Protein AF-A0A366VXR0-F1 (afdb_monomer_lite)

Secondary structure (DSSP, 8-state):
-PPTTSS--EEEEE-TTSPEEEEE-HHHHTTTS---

Structure (mmCIF, N/CA/C/O backbone):
data_AF-A0A366VXR0-F1
#
_entry.id   AF-A0A366VXR0-F1
#
loop_
_atom_site.group_PDB
_atom_site.id
_atom_site.type_symbol
_atom_site.label_atom_id
_atom_site.label_alt_id
_atom_site.label_comp_id
_atom_site.label_asym_id
_atom_site.label_entity_id
_atom_site.label_seq_id
_atom_site.pdbx_PDB_ins_code
_atom_site.Cartn_x
_atom_site.Cartn_y
_atom_site.Cartn_z
_atom_site.occupancy
_atom_site.B_iso_or_equiv
_atom_site.auth_seq_id
_atom_site.auth_comp_id
_atom_site.auth_asym_id
_atom_site.auth_atom_id
_atom_site.pdbx_PDB_model_num
ATOM 1 N N . GLY A 1 1 ? -11.326 0.263 -10.118 1.00 55.62 1 GLY A N 1
ATOM 2 C CA . GLY A 1 1 ? -11.446 -0.271 -11.491 1.00 55.62 1 GLY A CA 1
ATOM 3 C C . GLY A 1 1 ? -10.096 -0.152 -12.171 1.00 55.62 1 GLY A C 1
ATOM 4 O O . GLY A 1 1 ? -9.393 0.794 -11.835 1.00 55.62 1 GLY A O 1
ATOM 5 N N . PRO A 1 2 ? -9.703 -1.081 -13.059 1.00 55.94 2 PRO A N 1
ATOM 6 C CA . PRO A 1 2 ? -8.388 -1.047 -13.692 1.00 55.94 2 PRO A CA 1
ATOM 7 C C . PRO A 1 2 ? -8.304 0.191 -14.595 1.00 55.94 2 PRO A C 1
ATOM 9 O O . PRO A 1 2 ? -9.138 0.382 -15.482 1.00 55.94 2 PRO A O 1
ATOM 12 N N . VAL A 1 3 ? -7.355 1.080 -14.312 1.00 53.59 3 VAL A N 1
ATOM 13 C CA . VAL A 1 3 ? -7.177 2.334 -15.052 1.00 53.59 3 VAL A CA 1
ATOM 14 C C . VAL A 1 3 ? -6.506 2.066 -16.402 1.00 53.59 3 VAL A C 1
ATOM 16 O O . VAL A 1 3 ? -5.539 1.315 -16.503 1.00 53.59 3 VAL A O 1
ATOM 19 N N . LYS A 1 4 ? -7.065 2.661 -17.463 1.00 57.44 4 LYS A N 1
ATOM 20 C CA . LYS A 1 4 ? -6.583 2.578 -18.850 1.00 57.44 4 LYS A CA 1
ATOM 21 C C . LYS A 1 4 ? -5.157 3.136 -18.950 1.00 57.44 4 LYS A C 1
ATOM 23 O O . LYS A 1 4 ? -4.952 4.304 -18.646 1.00 57.44 4 LYS A O 1
ATOM 28 N N . GLY A 1 5 ? -4.210 2.333 -19.441 1.00 53.03 5 GLY A N 1
ATOM 29 C CA . GLY A 1 5 ? -2.888 2.825 -19.868 1.00 53.03 5 GLY A CA 1
ATOM 30 C C . GLY A 1 5 ? -1.724 1.840 -19.742 1.00 53.03 5 GLY A C 1
ATOM 31 O O . GLY A 1 5 ? -0.705 2.005 -20.401 1.00 53.03 5 GLY A O 1
ATOM 32 N N . GLY A 1 6 ? -1.876 0.772 -18.968 1.00 60.31 6 GLY A N 1
ATOM 33 C CA . GLY A 1 6 ? -0.876 -0.282 -18.833 1.00 60.31 6 GLY A CA 1
ATOM 34 C C . GLY A 1 6 ? -1.482 -1.452 -18.076 1.00 60.31 6 GLY A C 1
ATOM 35 O O . GLY A 1 6 ? -2.446 -1.274 -17.341 1.00 60.31 6 GLY A O 1
ATOM 36 N N . SER A 1 7 ? -0.950 -2.658 -18.249 1.00 70.69 7 SER A N 1
ATOM 37 C CA . SER A 1 7 ? -1.438 -3.882 -17.592 1.00 70.69 7 SER A CA 1
ATOM 38 C C . SER A 1 7 ? -1.229 -3.913 -16.068 1.00 70.69 7 SER A C 1
ATOM 40 O O . SER A 1 7 ? -1.449 -4.952 -15.447 1.00 70.69 7 SER A O 1
ATOM 42 N N . THR A 1 8 ? -0.833 -2.785 -15.472 1.00 72.06 8 THR A N 1
ATOM 43 C CA . THR A 1 8 ? -0.685 -2.604 -14.033 1.00 72.06 8 THR A CA 1
ATOM 44 C C . THR A 1 8 ? -2.041 -2.757 -13.358 1.00 72.06 8 THR A C 1
ATOM 46 O O . THR A 1 8 ? -2.947 -1.938 -13.526 1.00 72.06 8 THR A O 1
ATOM 49 N N . VAL A 1 9 ? -2.186 -3.835 -12.593 1.00 77.00 9 VAL A N 1
ATOM 50 C CA . VAL A 1 9 ? -3.402 -4.099 -11.821 1.00 77.00 9 VAL A CA 1
ATOM 51 C C . VAL A 1 9 ? -3.290 -3.381 -10.483 1.00 77.00 9 VAL A C 1
ATOM 53 O O . VAL A 1 9 ? -2.408 -3.700 -9.685 1.00 77.00 9 VAL A O 1
ATOM 56 N N . ILE A 1 10 ? -4.206 -2.438 -10.252 1.00 81.69 10 ILE A N 1
ATOM 57 C CA . ILE A 1 10 ? -4.312 -1.664 -9.012 1.00 81.69 10 ILE A CA 1
ATOM 58 C C . ILE A 1 10 ? -5.712 -1.861 -8.431 1.00 81.69 10 ILE A C 1
ATOM 60 O O . ILE A 1 10 ? -6.718 -1.713 -9.138 1.00 81.69 10 ILE A O 1
ATOM 64 N N . ALA A 1 11 ? -5.775 -2.197 -7.146 1.00 85.44 11 ALA A N 1
ATOM 65 C CA . ALA A 1 11 ? -7.014 -2.297 -6.386 1.00 85.44 11 ALA A CA 1
ATOM 66 C C . ALA A 1 11 ? -6.954 -1.400 -5.144 1.00 85.44 11 ALA A C 1
ATOM 68 O O . ALA A 1 11 ? -5.896 -1.230 -4.546 1.00 85.44 11 ALA A O 1
ATOM 69 N N . PHE A 1 12 ? -8.103 -0.850 -4.752 1.00 86.19 12 PHE A N 1
ATOM 70 C CA . PHE A 1 12 ? -8.241 -0.010 -3.564 1.00 86.19 12 PHE A CA 1
ATOM 71 C C . PHE A 1 12 ? -9.130 -0.713 -2.551 1.00 86.19 12 PHE A C 1
ATOM 73 O O . PHE A 1 12 ? -10.207 -1.201 -2.909 1.00 86.19 12 PHE A O 1
ATOM 80 N N . VAL A 1 13 ? -8.690 -0.740 -1.298 1.00 88.75 13 VAL A N 1
ATOM 81 C CA . VAL A 1 13 ? -9.468 -1.267 -0.176 1.00 88.75 13 VAL A CA 1
ATOM 82 C C . VAL A 1 13 ? -9.554 -0.190 0.890 1.00 88.75 13 VAL A C 1
ATOM 84 O O . VAL A 1 13 ? -8.552 0.434 1.228 1.00 88.75 13 VAL A O 1
ATOM 87 N N . LYS A 1 14 ? -10.764 0.034 1.401 1.00 93.00 14 LYS A N 1
ATOM 88 C CA . LYS A 1 14 ? -10.991 0.877 2.570 1.00 93.00 14 LYS A CA 1
ATOM 89 C C . LYS A 1 14 ? -11.043 -0.020 3.801 1.00 93.00 14 LYS A C 1
ATOM 91 O O . LYS A 1 14 ? -11.815 -0.980 3.799 1.00 93.00 14 LYS A O 1
ATOM 96 N N . ASP A 1 15 ? -10.223 0.262 4.804 1.00 91.12 15 ASP A N 1
ATOM 97 C CA . ASP A 1 15 ? -10.296 -0.455 6.076 1.00 91.12 15 ASP A CA 1
ATOM 98 C C . ASP A 1 15 ? -11.463 0.069 6.949 1.00 91.12 15 ASP A C 1
ATOM 100 O O . ASP A 1 15 ? -12.061 1.106 6.628 1.00 91.12 15 ASP A O 1
ATOM 104 N N . PRO A 1 16 ? -11.847 -0.648 8.022 1.00 95.00 16 PRO A N 1
ATOM 105 C CA . PRO A 1 16 ? -12.939 -0.232 8.907 1.00 95.00 16 PRO A CA 1
ATOM 106 C C . PRO A 1 16 ? -12.729 1.136 9.569 1.00 95.00 16 PRO A C 1
ATOM 108 O O . PRO A 1 16 ? -13.709 1.816 9.873 1.00 95.00 16 PRO A O 1
ATOM 111 N N . ASP A 1 17 ? -11.473 1.545 9.742 1.00 94.62 17 ASP A N 1
ATOM 112 C CA . ASP A 1 17 ? -11.079 2.802 10.381 1.00 94.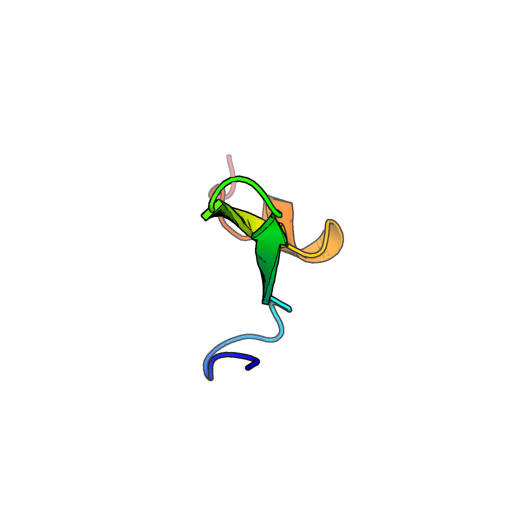62 17 ASP A CA 1
ATOM 113 C C . ASP A 1 17 ? -11.046 3.974 9.382 1.00 94.62 17 ASP A C 1
ATOM 115 O O . ASP A 1 17 ? -10.974 5.145 9.760 1.00 94.62 17 ASP A O 1
ATOM 119 N N . GLY A 1 18 ? -11.180 3.677 8.090 1.00 90.69 18 GLY A N 1
ATOM 120 C CA . GLY A 1 18 ? -11.320 4.638 7.011 1.00 90.69 18 GLY A CA 1
ATOM 121 C C . GLY A 1 18 ? -10.047 4.916 6.218 1.00 90.69 18 GLY A C 1
ATOM 122 O O . GLY A 1 18 ? -10.105 5.759 5.314 1.00 90.69 18 GLY A O 1
ATOM 123 N N . TYR A 1 19 ? -8.941 4.216 6.480 1.00 90.94 19 TYR A N 1
ATOM 124 C CA . TYR A 1 19 ? -7.739 4.337 5.661 1.00 90.94 19 TYR A CA 1
ATOM 125 C C . TYR A 1 19 ? -7.921 3.645 4.311 1.00 90.94 19 TYR A C 1
ATOM 127 O O . TYR A 1 19 ? -8.605 2.628 4.177 1.00 90.94 19 TYR A O 1
ATOM 135 N N . MET A 1 20 ? -7.291 4.219 3.287 1.00 90.81 20 MET A N 1
ATOM 136 C CA . MET A 1 20 ? -7.257 3.652 1.944 1.00 90.81 20 MET A CA 1
ATOM 137 C C . MET A 1 20 ? -5.923 2.956 1.720 1.00 90.81 20 MET A C 1
ATOM 139 O O . MET A 1 20 ? -4.866 3.583 1.762 1.00 90.81 20 MET A O 1
ATOM 143 N N . ILE A 1 21 ? -5.995 1.659 1.454 1.00 89.75 21 ILE A N 1
ATOM 144 C CA . ILE A 1 21 ? -4.856 0.828 1.091 1.00 89.75 21 ILE A CA 1
ATOM 145 C C . ILE A 1 21 ? -4.851 0.676 -0.429 1.00 89.75 21 ILE A C 1
ATOM 147 O O . ILE A 1 21 ? -5.856 0.278 -1.030 1.00 89.75 21 ILE A O 1
ATOM 151 N N . GLU A 1 22 ? -3.706 0.969 -1.042 1.00 88.38 22 GLU A N 1
ATOM 152 C CA . GLU A 1 22 ? -3.447 0.713 -2.456 1.00 88.38 22 GLU A CA 1
ATOM 153 C C . GLU A 1 22 ? -2.713 -0.623 -2.619 1.00 88.38 22 GLU A C 1
ATOM 155 O O . GLU A 1 22 ? -1.614 -0.826 -2.100 1.00 88.38 22 GLU A O 1
ATOM 160 N N . LEU A 1 23 ? -3.336 -1.555 -3.338 1.00 85.31 23 LEU A N 1
ATOM 161 C CA . LEU A 1 23 ? -2.769 -2.860 -3.661 1.00 85.31 23 LEU A CA 1
ATOM 162 C C . LEU A 1 23 ? -2.225 -2.828 -5.086 1.00 85.31 23 LEU A C 1
ATOM 164 O O . LEU A 1 23 ? -2.993 -2.765 -6.050 1.00 85.31 23 LEU A O 1
ATOM 168 N N . ILE A 1 24 ? -0.904 -2.940 -5.204 1.00 83.19 24 ILE A N 1
ATOM 169 C CA . ILE A 1 24 ? -0.194 -3.099 -6.475 1.00 83.19 24 ILE A CA 1
ATOM 170 C C . ILE A 1 24 ? 0.249 -4.551 -6.663 1.00 83.19 24 ILE A C 1
ATOM 172 O O . ILE A 1 24 ? 0.670 -5.227 -5.720 1.00 83.19 24 ILE A O 1
ATOM 176 N N . ASN A 1 25 ? 0.181 -5.062 -7.892 1.00 80.94 25 ASN A N 1
ATOM 177 C CA . ASN A 1 25 ? 0.740 -6.376 -8.184 1.00 80.94 25 ASN A CA 1
ATOM 178 C C . ASN A 1 25 ? 2.277 -6.325 -8.112 1.00 80.94 25 ASN A C 1
ATOM 180 O O . ASN A 1 25 ? 2.905 -5.471 -8.735 1.00 80.94 25 ASN A O 1
ATOM 184 N N . LYS A 1 26 ? 2.903 -7.270 -7.398 1.00 77.62 26 LYS A N 1
ATOM 185 C CA . LYS A 1 26 ? 4.365 -7.323 -7.212 1.00 77.62 26 LYS A CA 1
ATOM 186 C C . LYS A 1 26 ? 5.147 -7.346 -8.531 1.00 77.62 26 LYS A C 1
ATOM 188 O O . LYS A 1 26 ? 6.231 -6.776 -8.591 1.00 77.62 26 LYS A O 1
ATOM 193 N N . LYS A 1 27 ? 4.598 -7.964 -9.584 1.00 76.06 27 LYS A N 1
ATOM 194 C CA . LYS A 1 27 ? 5.223 -7.981 -10.920 1.00 76.06 27 LYS A CA 1
ATOM 195 C C . LYS A 1 27 ? 5.310 -6.582 -11.548 1.00 76.06 27 LYS A C 1
ATOM 197 O O . LYS A 1 27 ? 6.168 -6.340 -12.386 1.00 76.06 27 LYS A O 1
ATOM 202 N N . ASP A 1 28 ? 4.433 -5.677 -11.121 1.00 72.25 28 ASP A N 1
ATOM 203 C CA . ASP A 1 28 ? 4.311 -4.319 -11.638 1.00 72.25 28 ASP A CA 1
ATOM 204 C C . ASP A 1 28 ? 4.974 -3.288 -10.700 1.00 72.25 28 ASP A C 1
ATOM 206 O O . ASP A 1 28 ? 5.260 -2.170 -11.123 1.00 72.25 28 ASP A O 1
ATOM 210 N N . ALA A 1 29 ? 5.291 -3.667 -9.453 1.00 70.38 29 ALA A N 1
ATOM 211 C CA . ALA A 1 29 ? 5.897 -2.795 -8.441 1.00 70.38 29 ALA A CA 1
ATOM 212 C C . ALA A 1 29 ? 7.270 -2.226 -8.850 1.00 70.38 29 ALA A C 1
ATOM 214 O O . ALA A 1 29 ? 7.596 -1.099 -8.492 1.00 70.38 29 ALA A O 1
ATOM 215 N N . GLY A 1 30 ? 8.061 -2.973 -9.629 1.00 66.56 30 GLY A N 1
ATOM 216 C CA . GLY A 1 30 ? 9.358 -2.505 -10.138 1.00 66.56 30 GLY A CA 1
ATOM 217 C C . G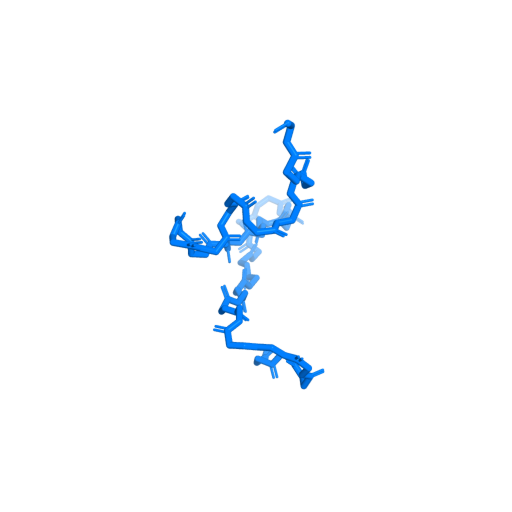LY A 1 30 ? 9.255 -1.577 -11.351 1.00 66.56 30 GLY A C 1
ATOM 218 O O . GLY A 1 30 ? 10.174 -0.815 -11.623 1.00 66.56 30 GLY A O 1
ATOM 219 N N . LYS A 1 31 ? 8.124 -1.595 -12.067 1.00 64.56 31 LYS A N 1
ATOM 220 C CA . LYS A 1 31 ? 7.946 -0.827 -13.308 1.00 64.56 31 LYS A CA 1
ATOM 221 C C . LYS A 1 31 ? 7.752 0.674 -13.053 1.00 64.56 31 LYS A C 1
ATOM 223 O O .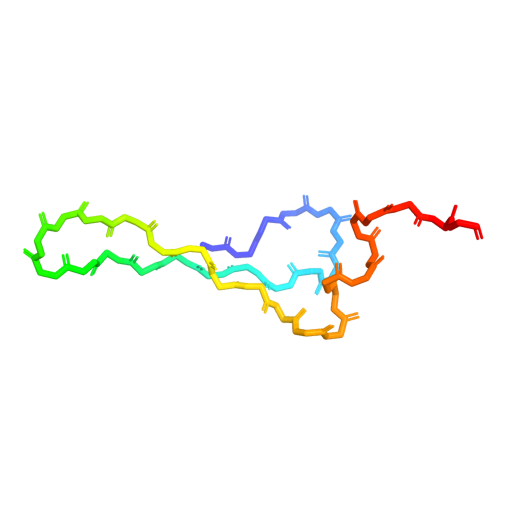 L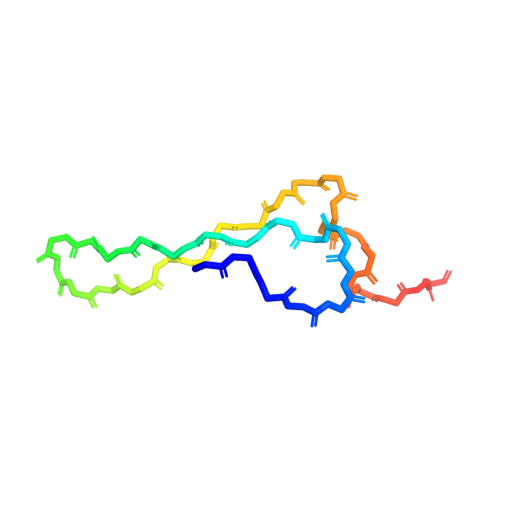YS A 1 31 ? 7.953 1.476 -13.957 1.00 64.56 31 LYS A O 1
ATOM 228 N N . GLY A 1 32 ? 7.355 1.049 -11.834 1.00 58.28 32 GLY A N 1
ATOM 229 C CA . GLY A 1 32 ? 7.139 2.441 -11.428 1.00 58.28 32 GLY A CA 1
ATO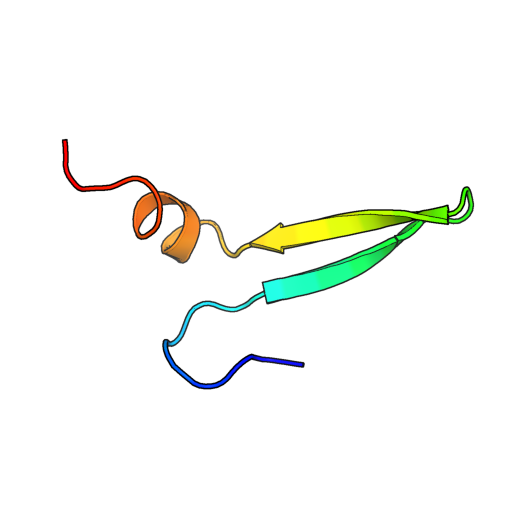M 230 C C . GLY A 1 32 ? 8.336 3.124 -10.761 1.00 58.28 32 GLY A C 1
ATOM 231 O O . GLY A 1 32 ? 8.268 4.327 -10.535 1.00 58.28 32 GLY A O 1
ATOM 232 N N . LEU A 1 33 ? 9.414 2.397 -10.438 1.00 64.00 33 LEU A N 1
ATOM 233 C CA . LEU A 1 33 ? 10.541 2.935 -9.659 1.00 64.00 33 LEU A CA 1
ATOM 234 C C . LEU A 1 33 ? 11.701 3.480 -10.508 1.00 64.00 33 LEU A C 1
ATOM 236 O O . LEU A 1 33 ? 12.678 3.961 -9.944 1.00 64.00 33 LEU A O 1
ATOM 240 N N . GLY A 1 34 ? 11.567 3.474 -11.839 1.00 55.66 34 GLY A N 1
ATOM 241 C CA . GLY A 1 34 ? 12.652 3.830 -12.752 1.00 55.66 34 GLY A CA 1
ATOM 242 C C . GLY A 1 34 ? 13.718 2.735 -12.788 1.00 55.66 34 GLY A C 1
ATOM 243 O O . GLY A 1 34 ? 14.071 2.147 -11.770 1.00 55.66 34 GLY A O 1
ATOM 244 N N . GLU A 1 35 ? 14.201 2.415 -13.984 1.00 55.84 35 GLU A N 1
ATOM 245 C CA . GLU A 1 35 ? 15.410 1.609 -14.132 1.00 55.84 35 GLU A CA 1
ATOM 246 C C . GLU A 1 35 ? 16.557 2.393 -13.483 1.00 55.84 35 GLU A C 1
ATOM 248 O O . GLU A 1 35 ? 16.821 3.534 -13.868 1.00 55.84 35 GLU A O 1
ATOM 253 N N . GLY A 1 36 ? 17.158 1.821 -12.438 1.00 53.50 36 GLY A N 1
ATOM 254 C CA . GLY A 1 36 ? 18.461 2.265 -11.952 1.00 53.50 36 GLY A CA 1
ATOM 255 C C . GLY A 1 36 ? 19.559 1.855 -12.918 1.00 53.50 36 GLY A C 1
ATOM 256 O O . GLY A 1 36 ? 19.412 0.774 -13.533 1.00 53.50 36 GLY A O 1
#

pLDDT: mean 74.62, std 14.18, range [53.03, 95.0]

Sequence (36 aa):
GPVKGGSTVIAFVKDPDGYMIELINKKDAGKGLGEG

Foldseek 3Di:
DADPDDPWDWDWDADPVGDIDIDTDPVCVVVPPDDD

Radius of gyration: 12.01 Å; chains: 1; bounding box: 31×13×30 Å

=== Feature glossary ===
Key to the feature types in this record:

— What the protein is —

Primary structure: the covalent order of the twenty standard amino acids along the backbone. Two proteins with the same sequence will (almost always) fold to the same structure; two with 30% identity often share a fold but not the details.

Database cross-references. InterPro integrates a dozen domain/family signature databases into unified entries with residue-range hits. GO terms attach function/process/location labels with evidence codes. CATH codes position the fold in a four-level structural taxonomy. Organism is the NCBI-taxonomy species name.

— Where its atoms are —

The mmCIF block holds the 3D Cartesian coordinates of each backbone atom (N, Cα, C, O) in ångströms. mmCIF is the PDB's canonical archive format — a tagged-loop text representation of the at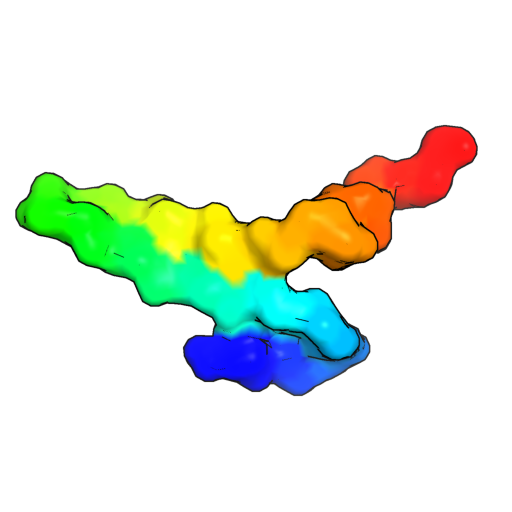omic model.

Six rendered views show the 3D structure from the faces of a cube — i.e. along ±x, ±y, ±z. Rendering representation is drawn randomly per protein from cartoon (secondary-structure ribbons), sticks (backbone bonds), or molecular surface; coloring is either N→C rainbow (blue at the N-terminus through red at the C-terminus) or one color per chain.

— Local backbone conformation —

DSSP 8-state secondary structure assigns each residue one of H (α-helix), G (3₁₀-helix), I (π-helix), E (extended β-strand), B (isolated β-bridge), T (hydrogen-bonded turn), S (bend), or '-' (coil). The assignment is computed from backbone hydrogen-bond geometry via the Kabsch–Sander algorithm.

P-SEA three-state annotation labels each residue as helix, strand, or coil based purely on the geometry of the Cα trace. It serves as a fallback when the full backbone (and thus DSSP) is unavailable.

The φ/ψ torsion pair specifies the backbone conformation at each residue. φ rotates about the N–Cα bond, ψ about the Cα–C bond. Steric clashes forbid most of the (φ, ψ) plane — the allowed regions (α-helix basin, β-sheet basin, left-handed helix) are the Ramachandran-allowed regions.

— Global shape and packing —

The geometric summary reports three shape descriptors. Rg (radius of gyration) measures how spread out the Cα atoms are about their centre of mass; compact globular proteins have small Rg, elongated or unfolded ones large. Cα contacts (<8 Å, |i−j|>4) count long-range residue pairs in spatial proximity — high for tightly packed folds, near zero for rods or random coil. The bounding-box extents give the protein's footprint along x, y, z in Å.

Accessible surface area quantifies burial. A residue with SASA near zero is packed into the hydrophobic core; one with SASA >100 Å² sits on the surface. Computed here via the Shrake–Rupley numerical algorithm with a 1.4 Å probe.

Plot images: a contact map (which residues are close in 3D, as an N×N binary image), a Ramachandran scatter (backbone torsion angles, revealing secondary-structure composition at a glance), and — for AlphaFold structures — a PAE heatmap (pairwise prediction confidence).

— Structural neighborhood —

The Foldseek 3Di string encodes local tertiary geometry as a 20-letter alphabet — one character per residue — derived from the relative positions of nearby Cα atoms. Unlike the amino-acid sequence, 3Di is a direct function of the 3D structure, so two proteins with the same fold have similar 3Di strings even at low sequence identity.

Nearest PDB neighbors are the top structural matches found by Foldseek when searching this structure against the entire Protein Data Bank. Each hit reports a TM-score (0 to 1; >0.5 almost always implies the same fold) and an E-value. These are *structural* homologs — they may share no detectable sequence similarity.

— Confidence and disorder —

For AlphaFold models, the B-factor field carries pLDDT — the model's own estimate of local accuracy on a 0–100 scale. Regions with pLDDT<50 should be treated as essentially unmodeled; they often correspond to intrinsically disordered segments.

B-factor (Debye–Waller factor) reflects atomic displacement in the crystal lattice. It is an experimental observable (units Å²), not a prediction; low values mean the atom is pinned down, high values mean it moves or is heterogeneous across the crystal.

Predicted aligned error is AlphaFold's pairwise confidence. Unlike pLDDT (per-residue), PAE is per-residue-pair and captures whether two parts of the structure are correctly placed relative to each other. Units are ångströms of expected positional error.